Protein AF-A0A5M5C1H7-F1 (afdb_monomer)

Secondary structure (DSSP, 8-state):
--HHHHHHHHHHHHHHHHHHGGGG-----EEEEE-HHHHHTT-EEEEEEEESSSS-EEEEEEEEE--B-SSS-B--EEEE--EEE-

pLDDT: mean 74.13, std 9.26, range [52.31, 88.25]

Solvent-accessible surface area (backbone atoms only — not comparable to full-atom values): 4961 Å² total; per-residue (Å²): 133,64,72,67,60,55,51,54,50,50,53,51,52,52,54,50,48,58,63,72,60,50,91,72,67,72,73,81,37,61,49,78,47,65,48,68,67,38,44,73,72,49,33,44,40,45,26,47,31,36,40,82,47,100,54,38,32,41,37,39,43,37,37,38,24,82,49,64,83,49,99,85,41,67,62,62,45,81,47,75,51,82,45,76,47,109

Radius of gyration: 22.42 Å; Cα contacts (8 Å, |Δi|>4): 119; chains: 1; bounding box: 68×36×36 Å

Mean predicted aligned error: 13.63 Å

Sequence (86 aa):
MNLNRKKYFLCFACVLACLVYSDKVSAQFYSVRTNLVGLGTGNLNVEGSMAFSTHWSAHLPVQYNPFRLWDDGKLKNFTVQPGVRY

Organism: Bacteroides ovatus (NCBI:txid28116)

Foldseek 3Di:
DDPVVVVVVVVVVVVVVVVVPCPPPDPCQWDKDWDVVCVVVQWTKIKIKGNPDPFKIKIWIWIFHQDDPDPPRDPTDTDIDIDMGD

InterPro domains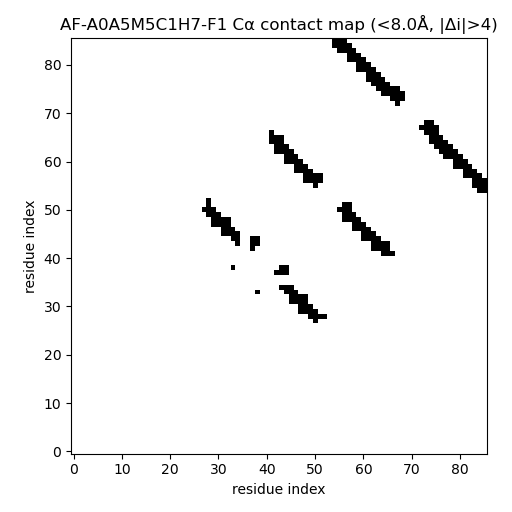:
  IPR021958 Protein of unknown function DUF3575 [PF12099] (16-86)

Structure (mmCIF, N/CA/C/O backbone):
data_AF-A0A5M5C1H7-F1
#
_entry.id   AF-A0A5M5C1H7-F1
#
loop_
_atom_site.group_PDB
_atom_site.id
_atom_site.type_symbol
_atom_site.label_atom_id
_atom_site.label_alt_id
_atom_site.label_comp_id
_atom_site.label_asym_id
_atom_site.label_entity_id
_atom_site.label_seq_id
_atom_site.pdbx_PDB_ins_code
_atom_site.Cartn_x
_atom_site.Cartn_y
_atom_site.Cartn_z
_atom_site.occupancy
_atom_site.B_iso_or_equiv
_atom_site.auth_seq_id
_atom_site.auth_comp_id
_atom_site.auth_asym_id
_atom_site.auth_atom_id
_atom_site.pdbx_PDB_model_num
ATOM 1 N N . MET A 1 1 ? 36.422 28.999 17.942 1.00 55.19 1 MET A N 1
ATOM 2 C CA . MET A 1 1 ? 35.485 28.656 16.838 1.00 55.19 1 MET A CA 1
ATOM 3 C C . MET A 1 1 ? 34.072 28.532 17.393 1.00 55.19 1 MET A C 1
ATOM 5 O O . MET A 1 1 ? 33.876 27.794 18.346 1.00 55.19 1 MET A O 1
ATOM 9 N N . ASN A 1 2 ? 33.122 29.284 16.832 1.00 58.84 2 ASN A N 1
ATOM 10 C CA . ASN A 1 2 ? 31.760 29.470 17.349 1.00 58.84 2 ASN A CA 1
ATOM 11 C C . ASN A 1 2 ? 30.933 28.162 17.287 1.00 58.84 2 ASN A C 1
ATOM 13 O O . ASN A 1 2 ? 30.912 27.506 16.243 1.00 58.84 2 ASN A O 1
ATOM 17 N N . LEU A 1 3 ? 30.270 27.766 18.381 1.00 63.94 3 LEU A N 1
ATOM 18 C CA . LEU A 1 3 ? 29.578 26.471 18.513 1.00 63.94 3 LEU A CA 1
ATOM 19 C C . LEU A 1 3 ? 28.482 26.280 17.447 1.00 63.94 3 LEU A C 1
ATOM 21 O O . LEU A 1 3 ? 28.294 25.180 16.930 1.00 63.94 3 LEU A O 1
ATOM 25 N N . ASN A 1 4 ? 27.831 27.372 17.037 1.00 69.56 4 ASN A N 1
ATOM 26 C CA . ASN A 1 4 ? 26.811 27.362 15.987 1.00 69.56 4 ASN A CA 1
ATOM 27 C C . ASN A 1 4 ? 27.383 27.019 14.602 1.00 69.56 4 ASN A C 1
ATOM 29 O O . ASN A 1 4 ? 26.742 26.300 13.844 1.00 69.56 4 ASN A O 1
ATOM 33 N N . ARG A 1 5 ? 28.625 27.420 14.290 1.00 72.25 5 ARG A N 1
ATOM 34 C CA . ARG A 1 5 ? 29.291 27.060 13.021 1.00 72.25 5 ARG A CA 1
ATOM 35 C C . ARG A 1 5 ? 29.514 25.550 12.889 1.00 72.25 5 ARG A C 1
ATOM 37 O O . ARG A 1 5 ? 29.392 25.022 11.790 1.00 72.25 5 ARG A O 1
ATOM 44 N N . LYS A 1 6 ? 29.796 24.852 13.997 1.00 73.38 6 LYS A N 1
ATOM 45 C CA . LYS A 1 6 ? 29.953 23.386 14.005 1.00 73.38 6 LYS A CA 1
ATOM 46 C C . LYS A 1 6 ? 28.622 22.664 13.767 1.00 73.38 6 LYS A C 1
ATOM 48 O O . LYS A 1 6 ? 28.611 21.663 13.063 1.00 73.38 6 LYS A O 1
ATOM 53 N N . LYS A 1 7 ? 27.510 23.193 14.296 1.00 74.81 7 LYS A N 1
ATOM 54 C CA . LYS A 1 7 ? 26.159 22.646 14.072 1.00 74.81 7 LYS A CA 1
ATOM 55 C C . LYS A 1 7 ? 25.741 22.746 12.605 1.00 74.81 7 LYS A C 1
ATOM 57 O O . LYS A 1 7 ? 25.311 21.753 12.037 1.00 74.81 7 LYS A O 1
ATOM 62 N N . TYR A 1 8 ? 25.947 23.905 11.973 1.00 79.94 8 TYR A N 1
ATOM 63 C CA . TYR A 1 8 ? 25.657 24.072 10.543 1.00 79.94 8 TYR A CA 1
ATOM 64 C C . TYR A 1 8 ? 26.545 23.193 9.663 1.00 79.94 8 TYR A C 1
ATOM 66 O O . TYR A 1 8 ? 26.056 22.607 8.705 1.00 79.94 8 TYR A O 1
ATOM 74 N N . PHE A 1 9 ? 27.825 23.051 10.016 1.00 82.44 9 PHE A N 1
ATOM 75 C CA . PHE A 1 9 ? 28.735 22.152 9.309 1.00 82.44 9 PHE A CA 1
ATOM 76 C C . PHE A 1 9 ? 28.304 20.684 9.428 1.00 82.44 9 PHE A C 1
ATOM 78 O O . PHE A 1 9 ? 28.319 19.961 8.438 1.00 82.44 9 PHE A O 1
ATOM 85 N N . LEU A 1 10 ? 27.853 20.259 10.613 1.00 82.94 10 LEU A N 1
ATOM 86 C CA . LEU A 1 10 ? 27.325 18.913 10.833 1.00 82.94 10 LEU A CA 1
ATOM 87 C C . LEU A 1 10 ? 26.034 18.676 10.037 1.00 82.94 10 LEU A C 1
ATOM 89 O O . LEU A 1 10 ? 25.927 17.667 9.351 1.00 82.94 10 LEU A O 1
ATOM 93 N N . CYS A 1 11 ? 25.088 19.622 10.062 1.00 81.44 11 CYS A N 1
ATOM 94 C CA . CYS A 1 11 ? 23.871 19.544 9.250 1.00 81.44 11 CYS A CA 1
ATOM 95 C C . CYS A 1 11 ? 24.193 19.463 7.754 1.00 81.44 11 CYS A C 1
ATOM 97 O O . CYS A 1 11 ? 23.622 18.636 7.050 1.00 81.44 11 CYS A O 1
ATOM 99 N N . PHE A 1 12 ? 25.134 20.277 7.275 1.00 83.88 12 PHE A N 1
ATOM 100 C CA . PHE A 1 12 ? 25.556 20.270 5.879 1.00 83.88 12 PHE A CA 1
ATOM 101 C C . PHE A 1 12 ? 26.206 18.936 5.482 1.00 83.88 12 PHE A C 1
ATOM 103 O O . PHE A 1 12 ? 25.873 18.381 4.439 1.00 83.88 12 PHE A O 1
ATOM 110 N N . ALA A 1 13 ? 27.060 18.375 6.344 1.00 84.19 13 ALA A N 1
ATOM 111 C CA . ALA A 1 13 ? 27.664 17.061 6.135 1.00 84.19 13 ALA A CA 1
ATOM 112 C C . ALA A 1 13 ? 26.620 15.929 6.123 1.00 84.19 13 ALA A C 1
ATOM 114 O O . ALA A 1 13 ? 26.709 15.032 5.288 1.00 84.19 13 ALA A O 1
ATOM 115 N N . CYS A 1 14 ? 25.603 15.986 6.991 1.00 80.19 14 CYS A N 1
ATOM 116 C CA . CYS A 1 14 ? 24.498 15.024 6.986 1.00 80.19 14 CYS A CA 1
ATOM 117 C C . CYS A 1 14 ? 23.676 15.093 5.692 1.00 80.19 14 CYS A C 1
ATOM 119 O O . CYS A 1 14 ? 23.349 14.053 5.128 1.00 80.19 14 CYS A O 1
ATOM 121 N N . VAL A 1 15 ? 23.376 16.296 5.191 1.00 82.44 15 VAL A N 1
ATOM 122 C CA . VAL A 1 15 ? 22.648 16.469 3.921 1.00 82.44 15 VAL A CA 1
ATOM 123 C C . VAL A 1 15 ? 23.468 15.939 2.741 1.00 82.44 15 VAL A C 1
ATOM 125 O O . VAL A 1 15 ? 22.935 15.218 1.902 1.00 82.44 15 VAL A O 1
ATOM 128 N N . LEU A 1 16 ? 24.773 16.226 2.705 1.00 81.06 16 LEU A N 1
ATOM 129 C CA . LEU A 1 16 ? 25.689 15.696 1.690 1.00 81.06 16 LEU A CA 1
ATOM 130 C C . LEU A 1 16 ? 25.786 14.168 1.732 1.00 81.06 16 LEU A C 1
ATOM 132 O O . LEU A 1 16 ? 25.750 13.530 0.684 1.00 81.06 16 LEU A O 1
ATOM 136 N N . ALA A 1 17 ? 25.852 13.573 2.925 1.00 78.38 17 ALA A N 1
ATOM 137 C CA . ALA A 1 17 ? 25.844 12.123 3.076 1.00 78.38 17 ALA A CA 1
ATOM 138 C C . ALA A 1 17 ? 24.540 11.514 2.532 1.00 78.38 17 ALA A C 1
ATOM 140 O O . ALA A 1 17 ? 24.591 10.576 1.744 1.00 78.38 17 ALA A O 1
ATOM 141 N N . CYS A 1 18 ? 23.375 12.083 2.854 1.00 71.31 18 CYS A N 1
ATOM 142 C CA . CYS A 1 18 ? 22.097 11.602 2.316 1.00 71.31 18 CYS A CA 1
ATOM 143 C C . CYS A 1 18 ? 22.018 11.671 0.779 1.00 71.31 18 CYS A C 1
ATOM 145 O O . CYS A 1 18 ? 21.409 10.800 0.160 1.00 71.31 18 CYS A O 1
ATOM 147 N N . LEU A 1 19 ? 22.643 12.675 0.156 1.00 70.88 19 LEU A N 1
ATOM 148 C CA . LEU A 1 19 ? 22.692 12.803 -1.305 1.00 70.88 19 LEU A CA 1
ATOM 149 C C . LEU A 1 19 ? 23.620 11.765 -1.951 1.00 70.88 19 LEU A C 1
ATOM 151 O O . LEU A 1 19 ? 23.264 11.192 -2.975 1.00 70.88 19 LEU A O 1
ATOM 155 N N . VAL A 1 20 ? 24.775 11.480 -1.342 1.00 72.38 20 VAL A N 1
ATOM 156 C CA . VAL A 1 20 ? 25.756 10.508 -1.866 1.00 72.38 20 VAL A CA 1
ATOM 157 C C . VAL A 1 20 ? 25.302 9.055 -1.657 1.00 72.38 20 VAL A C 1
ATOM 159 O O . VAL A 1 20 ? 25.654 8.184 -2.442 1.00 72.38 20 VAL A O 1
ATOM 162 N N . TYR A 1 21 ? 24.471 8.774 -0.648 1.00 61.94 21 TYR A N 1
ATOM 163 C CA . TYR A 1 21 ? 23.921 7.433 -0.395 1.00 61.94 21 TYR A CA 1
ATOM 164 C C . TYR A 1 21 ? 22.621 7.116 -1.172 1.00 61.94 21 TYR A C 1
ATOM 166 O O . TYR A 1 21 ? 22.006 6.073 -0.936 1.00 61.94 21 TYR A O 1
ATOM 174 N N . SER A 1 22 ? 22.196 7.968 -2.117 1.00 57.88 22 SER A N 1
ATOM 175 C CA . SER A 1 22 ? 20.950 7.772 -2.886 1.00 57.88 22 SER A 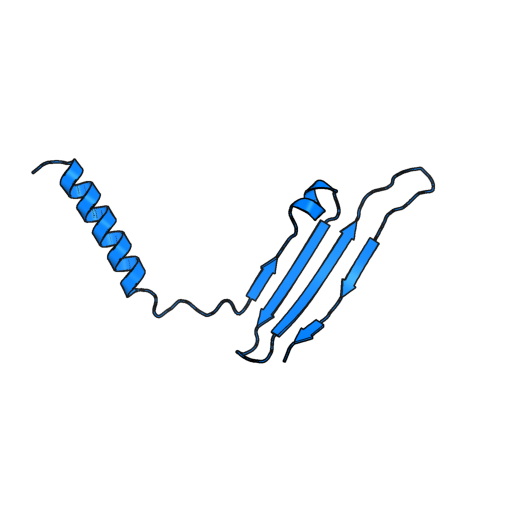CA 1
ATOM 176 C C . SER A 1 22 ? 20.964 6.600 -3.877 1.00 57.88 22 SER A C 1
ATOM 178 O O . SER A 1 22 ? 19.893 6.160 -4.291 1.00 57.88 22 SER A O 1
ATOM 180 N N . ASP A 1 23 ? 22.122 6.020 -4.208 1.00 56.00 23 ASP A N 1
ATOM 181 C CA . ASP A 1 23 ? 22.232 4.916 -5.183 1.00 56.00 23 ASP A CA 1
ATOM 182 C C . ASP A 1 23 ? 21.534 3.609 -4.748 1.00 56.00 23 ASP A C 1
ATOM 184 O O . ASP A 1 23 ? 21.392 2.668 -5.529 1.00 56.00 23 ASP A O 1
ATOM 188 N N . LYS A 1 24 ? 21.084 3.527 -3.490 1.00 52.31 24 LYS A N 1
ATOM 189 C CA . LYS A 1 24 ? 20.360 2.378 -2.917 1.00 52.31 24 LYS A CA 1
ATOM 190 C C . LYS A 1 24 ? 18.885 2.681 -2.639 1.00 52.31 24 LYS A C 1
ATOM 192 O O . LYS A 1 24 ? 18.239 1.935 -1.903 1.00 52.31 24 LYS A O 1
ATOM 197 N N . VAL A 1 25 ? 18.330 3.753 -3.206 1.00 55.09 25 VAL A N 1
ATOM 198 C CA . VAL A 1 25 ? 16.882 3.982 -3.172 1.00 55.09 25 VAL A CA 1
ATOM 199 C C . VAL A 1 25 ? 16.236 3.013 -4.158 1.00 55.09 25 VAL A C 1
ATOM 201 O O . VAL A 1 25 ? 16.133 3.267 -5.354 1.00 55.09 25 VAL A O 1
ATOM 204 N N . SER A 1 26 ? 15.837 1.851 -3.640 1.00 55.19 26 SER A N 1
ATOM 205 C CA . SER A 1 26 ? 14.946 0.935 -4.346 1.00 55.19 26 SER A CA 1
ATOM 206 C C . SER A 1 26 ? 13.704 1.719 -4.770 1.00 55.19 26 SER A C 1
ATOM 208 O O . SER A 1 26 ? 13.111 2.418 -3.942 1.00 55.19 26 SER A O 1
ATOM 210 N N . ALA A 1 27 ? 13.335 1.644 -6.051 1.00 61.66 27 ALA A N 1
ATOM 211 C CA . ALA A 1 27 ? 12.095 2.230 -6.545 1.00 61.66 27 ALA A CA 1
ATOM 212 C C . ALA A 1 27 ? 10.934 1.800 -5.633 1.00 61.66 27 ALA A C 1
ATOM 214 O O . ALA A 1 27 ? 10.970 0.719 -5.043 1.00 61.66 27 ALA A O 1
ATOM 215 N N . GLN A 1 28 ? 9.916 2.646 -5.475 1.00 60.97 28 GLN A N 1
ATOM 216 C CA . GLN A 1 28 ? 8.731 2.320 -4.678 1.00 60.97 28 GLN A C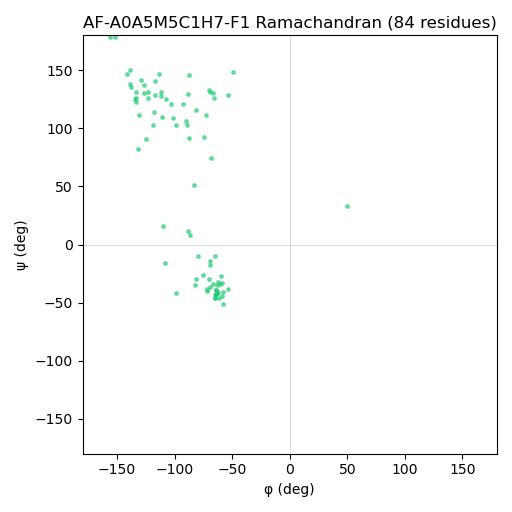A 1
ATOM 217 C C . GLN A 1 28 ? 7.924 1.208 -5.372 1.00 60.97 28 GLN A C 1
ATOM 219 O O . GLN A 1 28 ? 6.882 1.445 -5.972 1.00 60.97 28 GLN A O 1
ATOM 224 N N . PHE A 1 29 ? 8.431 -0.024 -5.302 1.00 66.62 29 PHE A N 1
ATOM 225 C CA . PHE A 1 29 ? 7.807 -1.228 -5.838 1.00 66.62 29 PHE A CA 1
ATOM 226 C C . PHE A 1 29 ? 6.556 -1.600 -5.055 1.00 66.62 29 PHE A C 1
ATOM 228 O O . PHE A 1 29 ? 5.724 -2.339 -5.556 1.00 66.62 29 PHE A O 1
ATOM 235 N N . TYR A 1 30 ? 6.399 -1.069 -3.844 1.00 72.88 30 TYR A N 1
ATOM 236 C CA . TYR A 1 30 ? 5.221 -1.253 -3.017 1.00 72.88 30 TYR A CA 1
ATOM 237 C C . TYR A 1 30 ? 4.804 0.100 -2.460 1.00 72.88 30 TYR A C 1
ATOM 239 O O . TYR A 1 30 ? 5.626 0.834 -1.912 1.00 72.88 30 TYR A O 1
ATOM 247 N N . SER A 1 31 ? 3.525 0.432 -2.583 1.00 77.81 31 SER A N 1
ATOM 248 C CA . SER A 1 31 ? 2.960 1.595 -1.913 1.00 77.81 31 SER A CA 1
ATOM 249 C C . SER A 1 31 ? 1.602 1.252 -1.332 1.00 77.81 31 SER A C 1
ATOM 251 O O . SER A 1 31 ? 0.776 0.602 -1.976 1.00 77.81 31 SER A O 1
ATOM 253 N N . VAL A 1 32 ? 1.392 1.686 -0.095 1.00 81.75 32 VAL A N 1
ATOM 254 C CA . VAL A 1 32 ? 0.114 1.569 0.594 1.00 81.75 32 VAL A CA 1
ATOM 255 C C . VAL A 1 32 ? -0.494 2.958 0.657 1.00 81.75 32 VAL A C 1
ATOM 257 O O . VAL A 1 32 ? 0.145 3.901 1.122 1.00 81.75 32 VAL A O 1
ATOM 260 N N . ARG A 1 33 ? -1.720 3.093 0.162 1.00 82.06 33 ARG A N 1
ATOM 261 C CA . ARG A 1 33 ? -2.496 4.329 0.204 1.00 82.06 33 ARG A CA 1
ATOM 262 C C . ARG A 1 33 ? -3.707 4.142 1.099 1.00 82.06 33 ARG A C 1
ATOM 264 O O . ARG A 1 33 ? -4.300 3.072 1.168 1.00 82.06 33 ARG A O 1
ATOM 271 N N . THR A 1 34 ? -4.096 5.211 1.769 1.00 82.19 34 THR A N 1
ATOM 272 C CA . THR A 1 34 ? -5.358 5.299 2.502 1.00 82.19 34 THR A CA 1
ATOM 273 C C . THR A 1 34 ? -5.950 6.680 2.256 1.00 82.19 34 THR A C 1
ATOM 275 O O . THR A 1 34 ? -5.212 7.628 1.979 1.00 82.19 34 THR A O 1
ATOM 278 N N . ASN A 1 35 ? -7.275 6.806 2.283 1.00 82.50 35 ASN A N 1
ATOM 279 C CA . ASN A 1 35 ? -7.945 8.081 2.064 1.00 82.50 35 ASN A CA 1
ATOM 280 C C . ASN A 1 35 ? -8.366 8.628 3.427 1.00 82.50 35 ASN A C 1
ATOM 282 O O . ASN A 1 35 ? -9.288 8.120 4.056 1.00 82.50 35 ASN A O 1
ATOM 286 N N . LEU A 1 36 ? -7.692 9.689 3.871 1.00 80.38 36 LEU A N 1
ATOM 287 C CA . LEU A 1 36 ? -7.958 10.316 5.165 1.00 80.38 36 LEU A CA 1
ATOM 288 C C . LEU A 1 36 ? -9.381 10.893 5.260 1.00 80.38 36 LEU A C 1
ATOM 290 O O . LEU A 1 36 ? -9.985 10.869 6.327 1.00 80.38 36 LEU A O 1
ATOM 294 N N . VAL A 1 37 ? -9.943 11.365 4.143 1.00 79.00 37 VAL A N 1
ATOM 295 C CA . VAL A 1 37 ? -11.330 11.855 4.069 1.00 79.00 37 VAL A CA 1
ATOM 296 C C . VAL A 1 37 ? -12.316 10.687 4.158 1.00 79.00 37 VAL A C 1
ATOM 298 O O . VAL A 1 37 ? -13.332 10.787 4.846 1.00 79.00 37 VAL A O 1
ATOM 301 N N . GLY A 1 38 ? -11.986 9.553 3.532 1.00 71.00 38 GLY A N 1
ATOM 302 C CA . GLY A 1 38 ? -12.703 8.290 3.703 1.00 71.00 38 GLY A CA 1
ATOM 303 C C . GLY A 1 38 ? -12.704 7.862 5.168 1.00 71.00 38 GLY A C 1
ATOM 304 O O . GLY A 1 38 ? -13.767 7.691 5.754 1.00 71.00 38 GLY A O 1
ATOM 305 N N . LEU A 1 39 ? -11.529 7.823 5.802 1.00 75.50 39 LEU A N 1
ATOM 306 C CA . LEU A 1 39 ? -11.382 7.511 7.226 1.00 75.50 39 LEU A CA 1
ATOM 307 C C . LEU A 1 39 ? -12.177 8.470 8.128 1.00 75.50 39 LEU A C 1
ATOM 30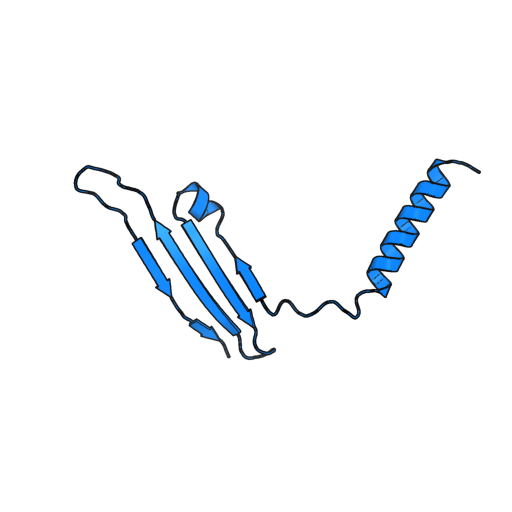9 O O . LEU A 1 39 ? -12.811 8.023 9.078 1.00 75.50 39 LEU A O 1
ATOM 313 N N . GLY A 1 40 ? -12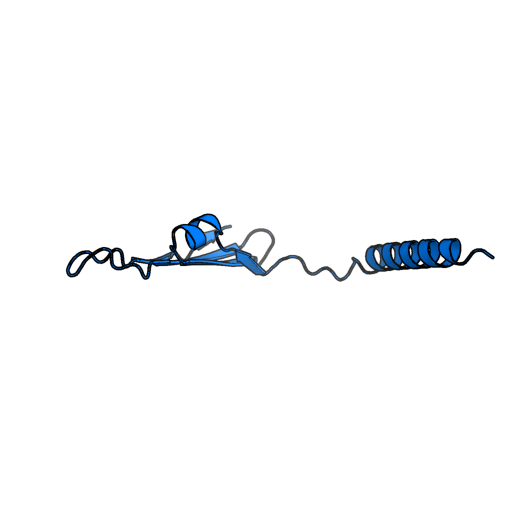.182 9.772 7.828 1.00 74.88 40 GLY A N 1
ATOM 314 C CA . GLY A 1 40 ? -12.918 10.784 8.597 1.00 74.88 40 GLY A CA 1
ATOM 315 C C . GLY A 1 40 ? -14.439 10.697 8.442 1.00 74.88 40 GLY A C 1
ATOM 316 O O . GLY A 1 40 ? -15.177 10.985 9.378 1.00 74.88 40 GLY A O 1
ATOM 317 N N . THR A 1 41 ? -14.914 10.224 7.290 1.00 73.62 41 THR A N 1
ATOM 318 C CA . THR A 1 41 ? -16.324 9.864 7.053 1.00 73.62 41 THR A CA 1
ATOM 319 C C . THR A 1 41 ? -16.620 8.410 7.439 1.00 73.62 41 THR A C 1
ATOM 321 O O . THR A 1 41 ? -17.683 7.901 7.091 1.00 73.62 41 THR A O 1
ATOM 324 N N . GLY A 1 42 ? -15.657 7.775 8.135 1.00 71.50 42 GLY A N 1
ATOM 325 C CA . GLY A 1 42 ? -15.532 6.391 8.618 1.00 71.50 42 GLY A CA 1
ATOM 326 C C . GLY A 1 42 ? -15.799 5.287 7.606 1.00 71.50 42 GLY A C 1
ATOM 327 O O . GLY A 1 42 ? -16.224 4.185 7.935 1.00 71.50 42 GLY A O 1
ATOM 328 N N . ASN A 1 43 ? -15.453 5.575 6.367 1.00 76.06 43 ASN A N 1
ATOM 329 C CA . ASN A 1 43 ? -15.188 4.592 5.352 1.00 76.06 43 ASN A CA 1
ATOM 330 C C . ASN A 1 43 ? -13.694 4.213 5.403 1.00 76.06 43 ASN A C 1
ATOM 332 O O . ASN A 1 43 ? -12.826 4.961 4.958 1.00 76.06 43 ASN A O 1
ATOM 336 N N . LEU A 1 44 ? -13.380 3.054 5.983 1.00 80.44 44 LEU A N 1
ATOM 337 C CA . LEU A 1 44 ? -12.013 2.551 6.062 1.00 80.44 44 LEU A CA 1
ATOM 338 C C . LEU A 1 44 ? -11.568 2.072 4.683 1.00 80.44 44 LEU A C 1
ATOM 340 O O . LEU A 1 44 ? -12.049 1.058 4.193 1.00 80.44 44 LEU A O 1
ATOM 344 N N . ASN A 1 45 ? -10.629 2.766 4.052 1.00 82.88 45 ASN A N 1
ATOM 345 C CA . ASN A 1 45 ? -10.089 2.348 2.767 1.00 82.88 45 ASN A CA 1
ATOM 346 C C . ASN A 1 45 ? -8.568 2.183 2.847 1.00 82.88 45 ASN A C 1
ATOM 348 O O . ASN A 1 45 ? -7.841 3.056 3.326 1.00 82.88 45 ASN A O 1
ATOM 352 N N . VAL A 1 46 ? -8.088 1.050 2.359 1.00 82.50 46 VAL A N 1
ATOM 353 C CA . VAL A 1 46 ? -6.671 0.714 2.273 1.00 82.50 46 VAL A CA 1
ATOM 354 C C . VAL A 1 46 ? -6.426 0.172 0.882 1.00 82.50 46 VAL A C 1
ATOM 356 O O . VAL A 1 46 ? -7.087 -0.757 0.440 1.00 82.50 46 VAL A O 1
ATOM 359 N N . GLU A 1 47 ? -5.471 0.751 0.181 1.00 83.50 47 GLU A N 1
ATOM 360 C CA . GLU A 1 47 ? -5.065 0.309 -1.140 1.00 83.50 47 GLU A CA 1
ATOM 361 C C . GLU A 1 47 ? -3.611 -0.131 -1.077 1.00 83.50 47 GLU A C 1
ATOM 363 O O . GLU A 1 47 ? -2.716 0.678 -0.846 1.00 83.50 47 GLU A O 1
ATOM 368 N N . GLY A 1 48 ? -3.374 -1.423 -1.283 1.00 84.94 48 GLY A N 1
ATOM 369 C CA . GLY A 1 48 ? -2.034 -1.941 -1.521 1.00 84.94 48 GLY A CA 1
ATOM 370 C C . GLY A 1 48 ? -1.741 -1.883 -3.010 1.00 84.94 48 GLY A C 1
ATOM 371 O O . GLY A 1 48 ? -2.539 -2.355 -3.810 1.00 84.94 48 GLY A O 1
ATOM 372 N N . SER A 1 49 ? -0.611 -1.323 -3.414 1.00 79.56 49 SER A N 1
ATOM 373 C CA . SER A 1 49 ? -0.157 -1.395 -4.801 1.00 79.56 49 SER A CA 1
ATOM 374 C C . SER A 1 49 ? 1.274 -1.880 -4.873 1.00 79.56 49 SER A C 1
ATOM 376 O O . SER A 1 49 ? 2.096 -1.546 -4.024 1.00 79.56 49 SER A O 1
ATOM 378 N N . MET A 1 50 ? 1.532 -2.702 -5.880 1.00 81.25 50 MET A N 1
ATOM 379 C CA . MET A 1 50 ? 2.793 -3.366 -6.130 1.00 81.25 50 MET A CA 1
ATOM 380 C C . MET A 1 50 ? 3.170 -3.154 -7.596 1.00 81.25 50 MET A C 1
ATOM 382 O O . MET A 1 50 ? 2.514 -3.684 -8.489 1.00 81.25 50 MET A O 1
ATOM 386 N N . ALA A 1 51 ? 4.213 -2.375 -7.857 1.00 77.12 51 ALA A N 1
ATOM 387 C CA . ALA A 1 51 ? 4.842 -2.320 -9.166 1.00 77.12 51 ALA A CA 1
ATOM 388 C C . ALA A 1 51 ? 5.795 -3.516 -9.284 1.00 77.12 51 ALA A C 1
ATOM 390 O O . ALA A 1 51 ? 6.754 -3.625 -8.528 1.00 77.12 51 ALA A O 1
ATOM 391 N N . PHE A 1 52 ? 5.517 -4.438 -10.206 1.00 70.12 52 PHE A N 1
ATOM 392 C CA . PHE A 1 52 ? 6.409 -5.558 -10.523 1.00 70.12 52 PHE A CA 1
ATOM 393 C C . PHE A 1 52 ? 7.531 -5.119 -11.473 1.00 70.12 52 PHE A C 1
ATOM 395 O O . PHE A 1 52 ? 8.623 -5.678 -11.457 1.00 70.12 52 PHE A O 1
ATOM 402 N N . SER A 1 53 ? 7.253 -4.122 -12.319 1.00 68.31 53 SER A N 1
ATOM 403 C CA . SER A 1 53 ? 8.175 -3.543 -13.299 1.00 68.31 53 SER A CA 1
ATOM 404 C C . SER A 1 53 ? 7.740 -2.108 -13.640 1.00 68.31 53 SER A C 1
ATOM 406 O O . SER A 1 53 ? 6.713 -1.646 -13.148 1.00 68.31 53 SER A O 1
ATOM 408 N N . THR A 1 54 ? 8.477 -1.397 -14.500 1.00 68.81 54 THR A N 1
ATOM 409 C CA . THR A 1 54 ? 8.096 -0.053 -14.985 1.00 68.81 54 THR A CA 1
ATOM 410 C C . THR A 1 54 ? 6.752 -0.054 -15.727 1.00 68.81 54 THR A C 1
ATOM 412 O O . THR A 1 54 ? 6.059 0.956 -15.710 1.00 68.81 54 THR A O 1
ATOM 415 N N . HIS A 1 55 ? 6.374 -1.183 -16.335 1.00 74.81 55 HIS A N 1
ATOM 416 C CA . HIS A 1 55 ? 5.110 -1.347 -17.067 1.00 74.81 55 HIS A CA 1
ATOM 417 C C . HIS A 1 55 ? 4.028 -2.052 -16.227 1.00 74.81 55 HIS A C 1
ATOM 419 O O . HIS A 1 55 ? 2.885 -1.622 -16.170 1.00 74.81 55 HIS A O 1
ATOM 425 N N . TRP A 1 56 ? 4.385 -3.098 -15.475 1.00 74.88 56 TRP A N 1
ATOM 426 C CA . TRP A 1 56 ? 3.402 -3.885 -14.724 1.00 74.88 56 TRP A CA 1
ATOM 427 C C . TRP A 1 56 ? 3.225 -3.396 -13.287 1.00 74.88 56 TRP A C 1
ATOM 429 O O . TRP A 1 56 ? 4.155 -3.473 -12.481 1.00 74.88 56 TRP A O 1
ATOM 439 N N . SER A 1 57 ? 2.003 -3.001 -12.926 1.00 80.25 57 SER A N 1
ATOM 440 C CA . SER A 1 57 ? 1.629 -2.704 -11.540 1.00 80.25 57 SER A CA 1
ATOM 441 C C . SER A 1 57 ? 0.289 -3.322 -11.144 1.00 80.25 57 SER A C 1
ATOM 443 O O . SER A 1 57 ? -0.740 -3.093 -11.774 1.00 80.25 57 SER A O 1
ATOM 445 N N . ALA A 1 58 ? 0.275 -4.101 -10.065 1.00 81.94 58 ALA A N 1
ATOM 446 C CA . ALA A 1 58 ? -0.955 -4.513 -9.402 1.00 81.94 58 ALA A CA 1
ATOM 447 C C . ALA A 1 58 ? -1.379 -3.475 -8.368 1.00 81.94 58 ALA A C 1
ATOM 449 O O . ALA A 1 58 ? -0.561 -2.848 -7.696 1.00 81.94 58 ALA A O 1
ATOM 450 N N . HIS A 1 59 ? -2.681 -3.315 -8.209 1.00 88.25 59 HIS A N 1
ATOM 451 C CA . HIS A 1 59 ? -3.279 -2.546 -7.136 1.00 88.25 59 HIS A CA 1
ATOM 452 C C . HIS A 1 59 ? -4.506 -3.287 -6.615 1.00 88.25 59 HIS A C 1
ATOM 454 O O . HIS A 1 59 ? -5.283 -3.870 -7.366 1.00 88.25 59 HIS A O 1
ATOM 460 N N . LEU A 1 60 ? -4.644 -3.286 -5.299 1.00 85.94 60 LEU A N 1
ATOM 461 C CA . LEU A 1 60 ? -5.708 -3.931 -4.560 1.00 85.94 60 LEU A CA 1
ATOM 462 C C . LEU A 1 60 ? -6.272 -2.925 -3.551 1.00 85.94 60 LEU A C 1
ATOM 464 O O . LEU A 1 60 ? -5.860 -2.904 -2.387 1.00 85.94 60 LEU A O 1
ATOM 468 N N . PRO A 1 61 ? -7.178 -2.043 -3.994 1.00 83.50 61 PRO A N 1
ATOM 469 C CA . PRO A 1 61 ? -8.043 -1.289 -3.105 1.00 83.50 61 PRO A CA 1
ATOM 470 C C . PRO A 1 61 ? -9.013 -2.218 -2.366 1.00 83.50 61 PRO A C 1
ATOM 472 O O . PRO A 1 61 ? -9.767 -2.991 -2.963 1.00 83.50 61 PRO A O 1
ATOM 475 N N . VAL A 1 62 ? -8.996 -2.099 -1.044 1.00 83.50 62 VAL A N 1
ATOM 476 C CA . VAL A 1 62 ? -9.939 -2.699 -0.107 1.00 83.50 62 VAL A CA 1
ATOM 477 C C . VAL A 1 62 ? -10.656 -1.568 0.617 1.00 83.50 62 VAL A C 1
ATOM 479 O O . VAL A 1 62 ? -10.031 -0.655 1.157 1.00 83.50 62 VAL A O 1
ATOM 482 N N . GLN A 1 63 ? -11.980 -1.626 0.629 1.00 83.50 63 GLN A N 1
ATOM 483 C CA . GLN A 1 63 ? -12.834 -0.641 1.269 1.00 83.50 63 GLN A CA 1
ATOM 484 C C . GLN A 1 63 ? -13.787 -1.340 2.230 1.00 83.50 63 GLN A C 1
ATOM 486 O O . GLN A 1 63 ? -14.462 -2.301 1.866 1.00 83.50 63 GLN A O 1
ATOM 491 N N . TYR A 1 64 ? -13.855 -0.839 3.454 1.00 79.94 64 TYR A N 1
ATOM 492 C CA . TYR A 1 64 ? -14.683 -1.358 4.520 1.00 79.94 64 TYR A CA 1
ATOM 493 C C . TYR A 1 64 ? -15.425 -0.224 5.225 1.00 79.94 64 TYR A C 1
ATOM 495 O O . TYR A 1 64 ? -14.822 0.701 5.758 1.00 79.94 64 TYR A O 1
ATOM 503 N N . ASN A 1 65 ? -16.750 -0.306 5.263 1.00 82.75 65 ASN A N 1
ATOM 504 C CA . ASN A 1 65 ? -17.578 0.624 6.020 1.00 82.75 65 ASN A CA 1
ATOM 505 C C . ASN A 1 65 ? -18.224 -0.109 7.213 1.00 82.75 65 ASN A C 1
ATOM 507 O O . ASN A 1 65 ? -19.085 -0.963 6.997 1.00 82.75 65 ASN A O 1
ATOM 511 N N . PRO A 1 66 ? -17.817 0.163 8.467 1.00 68.44 66 PRO A N 1
ATOM 512 C CA . PRO A 1 66 ? -18.384 -0.485 9.647 1.00 68.44 66 PRO A CA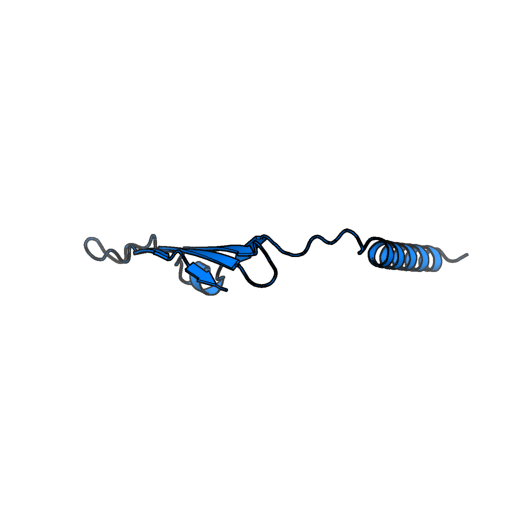 1
ATOM 513 C C . PRO A 1 66 ? -19.727 0.100 10.107 1.00 68.44 66 PRO A C 1
ATOM 515 O O . PRO A 1 66 ? -20.354 -0.495 10.992 1.00 68.44 66 PRO A O 1
ATOM 518 N N . PHE A 1 67 ? -20.180 1.238 9.568 1.00 69.06 67 PHE A N 1
ATOM 519 C CA . PHE A 1 67 ? -21.297 1.965 10.165 1.00 69.06 67 PHE A CA 1
ATOM 520 C C . PHE A 1 67 ? -22.652 1.268 10.027 1.00 69.06 67 PHE A C 1
ATOM 522 O O . PHE A 1 67 ? -23.089 0.839 8.956 1.00 69.06 67 PHE A O 1
ATOM 529 N N . ARG A 1 68 ? -23.356 1.216 11.159 1.00 63.41 68 ARG A N 1
ATOM 530 C CA . ARG A 1 68 ? -24.797 0.985 11.237 1.00 63.41 68 ARG A CA 1
ATOM 531 C C . ARG A 1 68 ? -25.460 2.326 11.506 1.00 63.41 68 ARG A C 1
ATOM 533 O O . ARG A 1 68 ? -25.137 2.953 12.507 1.00 63.41 68 ARG A O 1
ATOM 540 N N . LEU A 1 69 ? -26.343 2.750 10.606 1.00 63.47 69 LEU A N 1
ATOM 541 C CA . LEU A 1 69 ? -27.099 3.991 10.766 1.00 63.47 69 LEU A CA 1
ATOM 542 C C . LEU A 1 69 ? -28.332 3.790 11.668 1.00 63.47 69 LEU A C 1
ATOM 544 O O . LEU A 1 69 ? -28.655 4.688 12.432 1.00 63.47 69 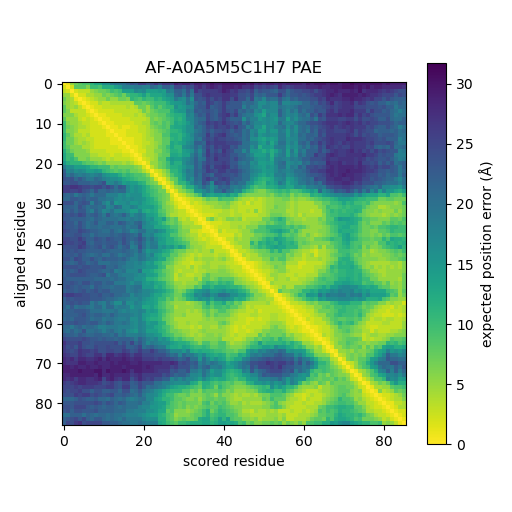LEU A O 1
ATOM 548 N N . TRP A 1 70 ? -28.980 2.615 11.613 1.00 64.06 70 TRP A N 1
ATOM 549 C CA . TRP A 1 70 ? -30.172 2.247 12.406 1.00 64.06 70 TRP A CA 1
ATOM 550 C C . TRP A 1 70 ? -30.244 0.726 12.656 1.00 64.06 70 TRP A C 1
ATOM 552 O O . TRP A 1 70 ? -29.389 -0.014 12.160 1.00 64.06 70 TRP A O 1
ATOM 562 N N . ASP A 1 71 ? -31.267 0.262 13.390 1.00 64.56 71 ASP A N 1
ATOM 563 C CA . ASP A 1 71 ? -31.514 -1.163 13.686 1.00 64.56 71 ASP A CA 1
ATOM 564 C C . ASP A 1 71 ? -31.574 -2.041 12.415 1.00 64.56 71 ASP A C 1
ATOM 566 O O . ASP A 1 71 ? -30.957 -3.110 12.385 1.00 64.56 71 ASP A O 1
ATOM 570 N N . ASP A 1 72 ? -32.165 -1.536 11.322 1.00 61.28 72 ASP A N 1
ATOM 571 C CA . ASP A 1 72 ? -32.236 -2.231 10.020 1.00 61.28 72 ASP A CA 1
ATOM 572 C C . ASP A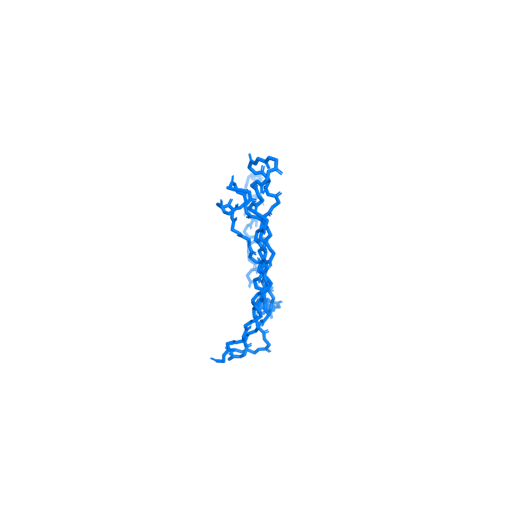 1 72 ? -31.339 -1.626 8.917 1.00 61.28 72 ASP A C 1
ATOM 574 O O . ASP A 1 72 ? -31.023 -2.278 7.919 1.00 61.28 72 ASP A O 1
ATOM 578 N N . GLY A 1 73 ? -30.851 -0.394 9.099 1.00 56.72 73 GLY A N 1
ATOM 579 C CA . GLY A 1 73 ? -30.034 0.325 8.115 1.00 56.72 73 GLY A CA 1
ATOM 580 C C . GLY A 1 73 ? -28.538 0.025 8.240 1.00 56.72 73 GLY A C 1
ATOM 581 O O . GLY A 1 73 ? -27.815 0.707 8.974 1.00 56.72 73 GLY A O 1
ATOM 582 N N . LYS A 1 74 ? -28.040 -0.978 7.506 1.00 58.22 74 LYS A N 1
ATOM 583 C CA . LYS A 1 74 ? -26.608 -1.331 7.454 1.00 58.22 74 LYS A CA 1
ATOM 584 C C . LYS A 1 74 ? -25.952 -0.743 6.200 1.00 58.22 74 LYS A C 1
ATOM 586 O O . LYS A 1 74 ? -26.041 -1.341 5.135 1.00 58.22 74 LYS A O 1
ATOM 591 N N . LEU A 1 75 ? -25.198 0.352 6.332 1.00 63.34 75 LEU A N 1
ATOM 592 C CA . LEU A 1 75 ? -24.241 0.791 5.300 1.00 63.34 75 LEU A CA 1
ATOM 593 C C . LEU A 1 75 ? -22.917 0.033 5.449 1.00 63.34 75 LEU A C 1
ATOM 595 O O . LEU A 1 75 ? -21.837 0.614 5.525 1.00 63.34 75 LEU A O 1
ATOM 599 N N . LYS A 1 76 ? -23.015 -1.298 5.510 1.00 67.06 76 LYS A N 1
ATOM 600 C CA . LYS A 1 76 ? -21.853 -2.177 5.571 1.00 67.06 76 LYS A CA 1
ATOM 601 C C . LYS A 1 76 ? -21.436 -2.535 4.161 1.00 67.06 76 LYS A C 1
ATOM 603 O O . LYS A 1 76 ? -22.102 -3.322 3.499 1.00 67.06 76 LYS A O 1
ATOM 608 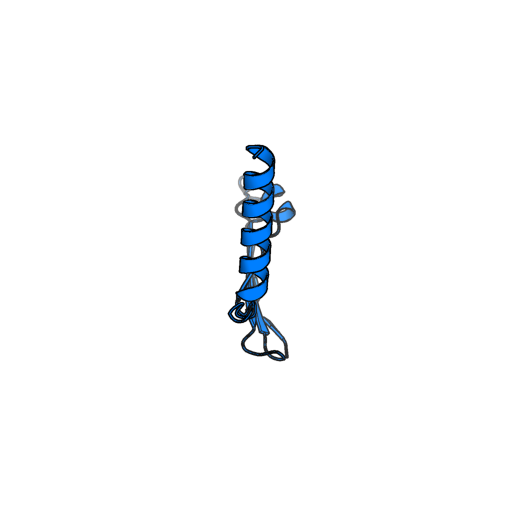N N . ASN A 1 77 ? -20.337 -1.948 3.719 1.00 71.38 77 ASN A N 1
ATOM 609 C CA . ASN A 1 77 ? -19.708 -2.290 2.456 1.00 71.38 77 ASN A CA 1
ATOM 610 C C . ASN A 1 77 ? -18.373 -2.968 2.757 1.00 71.38 77 ASN A C 1
ATOM 612 O O . ASN A 1 77 ? -17.576 -2.409 3.505 1.00 71.38 77 ASN A O 1
ATOM 616 N N . PHE A 1 78 ? -18.145 -4.146 2.182 1.00 80.06 78 PHE A N 1
ATOM 617 C CA . PHE A 1 78 ? -16.816 -4.721 2.029 1.00 80.06 78 PHE A CA 1
ATOM 618 C C . PHE A 1 78 ? -16.568 -4.895 0.532 1.00 80.06 78 PHE A C 1
ATOM 620 O O . PHE A 1 78 ? -17.120 -5.798 -0.093 1.00 80.06 78 PHE A O 1
ATOM 627 N N . THR A 1 79 ? -15.782 -3.991 -0.047 1.00 79.38 79 THR A N 1
ATOM 628 C CA . THR A 1 79 ? -15.420 -4.026 -1.464 1.00 79.38 79 THR A CA 1
ATOM 629 C C . THR A 1 79 ? -13.942 -4.342 -1.583 1.00 79.38 79 THR A C 1
ATOM 631 O O . THR A 1 79 ? -13.104 -3.705 -0.946 1.00 79.38 79 THR A O 1
ATOM 634 N N . VAL A 1 80 ? -13.629 -5.304 -2.440 1.00 82.06 80 VAL A N 1
ATOM 635 C CA . VAL A 1 80 ? -12.268 -5.602 -2.872 1.00 82.06 80 VAL A CA 1
ATOM 636 C C . VAL A 1 80 ? -12.265 -5.499 -4.383 1.00 82.06 80 VAL A C 1
ATOM 638 O O . VAL A 1 80 ? -13.079 -6.142 -5.043 1.00 82.06 80 VAL A O 1
ATOM 641 N N . GLN A 1 81 ? -11.370 -4.688 -4.934 1.00 84.31 81 GLN A N 1
ATOM 642 C CA . GLN A 1 81 ? -11.262 -4.528 -6.377 1.00 84.31 81 GLN A CA 1
ATOM 643 C C . GLN A 1 81 ? -9.824 -4.814 -6.812 1.00 84.31 81 GLN A C 1
ATOM 645 O O . GLN A 1 81 ? -8.991 -3.914 -6.802 1.00 84.31 81 GLN A O 1
ATOM 650 N N . PRO A 1 82 ? -9.497 -6.068 -7.161 1.00 86.25 82 PRO A N 1
ATOM 651 C CA . PRO A 1 82 ? -8.189 -6.387 -7.713 1.00 86.25 82 PRO A CA 1
ATOM 652 C C . PRO A 1 82 ? -8.055 -5.783 -9.114 1.00 86.25 82 PRO A C 1
ATOM 654 O O . PRO A 1 82 ? -8.934 -5.953 -9.958 1.00 86.25 82 PRO A O 1
ATOM 657 N N . GLY A 1 83 ? -6.948 -5.091 -9.367 1.00 83.50 83 GLY A N 1
ATOM 658 C CA . GLY A 1 83 ? -6.652 -4.480 -10.657 1.00 83.50 83 GLY A CA 1
ATOM 659 C C . GLY A 1 83 ? -5.178 -4.605 -11.019 1.00 83.50 83 GLY A C 1
ATOM 660 O O . GLY A 1 83 ? -4.295 -4.554 -10.164 1.00 83.50 83 GLY A O 1
ATOM 661 N N . VAL A 1 84 ? -4.901 -4.747 -12.312 1.00 83.62 84 VAL A N 1
ATOM 662 C CA . VAL A 1 84 ? -3.543 -4.765 -12.865 1.00 83.62 84 VAL A CA 1
ATOM 663 C C . VAL A 1 84 ? -3.466 -3.722 -13.973 1.00 83.62 84 VAL A C 1
ATOM 665 O O . VAL A 1 84 ? -4.408 -3.565 -14.746 1.00 83.62 84 VAL A O 1
ATOM 668 N N . ARG A 1 85 ? -2.369 -2.970 -14.011 1.00 81.25 85 ARG A N 1
ATOM 669 C CA . ARG A 1 85 ? -2.042 -1.977 -15.038 1.00 81.25 85 ARG A CA 1
ATOM 670 C C . ARG A 1 85 ? -0.773 -2.430 -15.760 1.00 81.25 85 ARG A C 1
ATOM 672 O O . ARG A 1 85 ? 0.120 -2.975 -15.105 1.00 81.25 85 ARG A O 1
ATOM 679 N N . TYR A 1 86 ? -0.750 -2.225 -17.074 1.00 76.88 86 TYR A N 1
ATOM 680 C CA . TYR A 1 86 ? 0.347 -2.519 -18.000 1.00 76.88 86 TYR A CA 1
ATOM 681 C C . TYR A 1 86 ? 0.829 -1.224 -18.657 1.00 76.88 86 TYR A C 1
ATOM 683 O O . TYR A 1 86 ? -0.051 -0.359 -18.883 1.00 76.88 86 TYR A O 1
#